Protein AF-A0A9P9E1D6-F1 (afdb_monomer)

Solvent-accessible surface area (backbone atoms only — not comparable to full-atom values): 4382 Å² total; per-residue (Å²): 109,18,37,40,24,27,36,37,23,72,72,73,48,73,43,81,64,60,72,47,66,27,81,95,38,57,97,55,99,58,78,54,84,72,64,46,80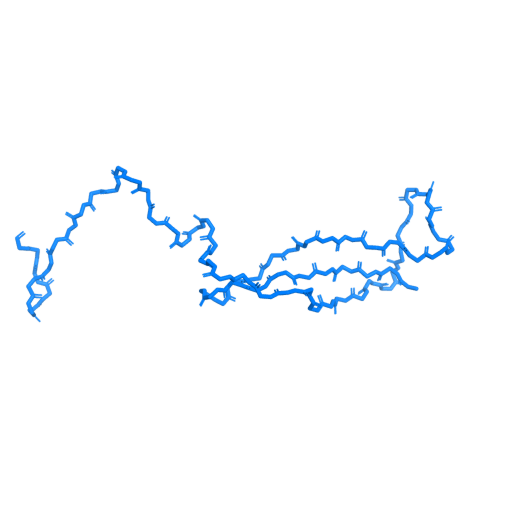,42,86,67,50,78,42,97,45,62,47,81,89,74,50,80,59,94,85,54,85,85,80,50,61,48,99,88,68,47,83,102

Sequence (68 aa):
MCTSYYIQYTCNCRKEMEFEQCAERQGTNVKCQPILKRFGKDSTNYCSKHLAKPTAPVKYYDQDGNEA

Organism: NCBI:txid256645

Secondary structure (DSSP, 8-state):
--EEEEEE-TTS-EEEEEEEPPGGGTTSS---SS-EEEEEEE-SS--GGGSPPTTPPPPPB-TTS-B-

pLDDT: mean 93.02, std 6.29, range [67.94, 98.25]

Nearest PDB structures (foldseek):
  6xog-assembly1_C  TM=4.909E-01  e=3.072E+00  Homo sapiens
  2gow-assembly1_A  TM=3.572E-01  e=5.233E+00  Homo sapiens

Foldseek 3Di:
DKEWEWEAEPVRDIDTDDIGADPVCPPHPDHDPPYHYYYDYYDPHDDPVPDDDPPPDDFDADPVRHTD

Mean predicted aligned error: 6.66 Å

Radius of gyration: 19.91 Å; Cα contacts (8 Å, |Δi|>4): 102; chains: 1; bounding box: 52×21×47 Å

Structure (mmCIF, N/CA/C/O backbone):
data_AF-A0A9P9E1D6-F1
#
_entry.id   AF-A0A9P9E1D6-F1
#
loop_
_atom_site.group_PDB
_atom_site.id
_atom_site.type_symbol
_atom_site.label_atom_id
_atom_site.label_alt_id
_atom_site.label_comp_id
_atom_site.label_asym_id
_atom_site.label_entity_id
_atom_site.label_seq_id
_atom_site.pdbx_PDB_ins_code
_atom_site.Cartn_x
_at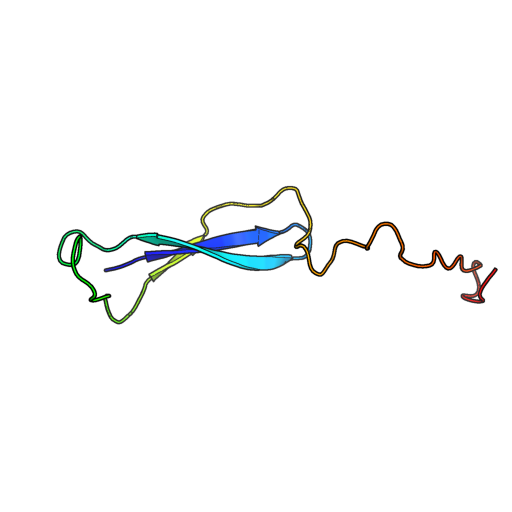om_site.Cartn_y
_atom_site.Cartn_z
_atom_site.occupancy
_atom_site.B_iso_or_equiv
_atom_site.auth_seq_id
_atom_site.auth_comp_id
_atom_site.auth_asym_id
_atom_site.auth_atom_id
_atom_site.pdbx_PDB_model_num
ATOM 1 N N . MET A 1 1 ? -10.367 0.346 17.369 1.00 90.81 1 MET A N 1
ATOM 2 C CA . MET A 1 1 ? -9.360 1.209 16.709 1.00 90.81 1 MET A CA 1
ATOM 3 C C . MET A 1 1 ? -9.470 1.050 15.202 1.00 90.81 1 MET A C 1
ATOM 5 O O . MET A 1 1 ? -9.573 -0.085 14.756 1.00 90.81 1 MET A O 1
ATOM 9 N N . CYS A 1 2 ? -9.494 2.147 14.441 1.00 97.62 2 CYS A N 1
ATOM 10 C CA . CYS A 1 2 ? -9.492 2.093 12.975 1.00 97.62 2 CYS A CA 1
ATOM 11 C C . CYS A 1 2 ? -8.204 1.460 12.427 1.00 97.62 2 CYS A C 1
ATOM 13 O O . CYS A 1 2 ? -7.133 1.624 13.024 1.00 97.62 2 CYS A O 1
ATOM 15 N N . THR A 1 3 ? -8.306 0.826 11.261 1.00 97.94 3 THR A N 1
ATOM 16 C CA . THR A 1 3 ? -7.194 0.158 10.575 1.00 97.94 3 THR A CA 1
ATOM 17 C C . THR A 1 3 ? -7.018 0.726 9.168 1.00 97.94 3 THR A C 1
ATOM 19 O O . THR A 1 3 ? -7.975 0.816 8.412 1.00 97.94 3 THR A O 1
ATOM 22 N N . SER A 1 4 ? -5.789 1.095 8.813 1.00 97.69 4 SER A N 1
ATOM 23 C CA . SER A 1 4 ? -5.363 1.415 7.448 1.00 97.69 4 SER A CA 1
ATOM 24 C C . SER A 1 4 ? -4.549 0.239 6.913 1.00 97.69 4 SER A C 1
ATOM 26 O O . SER A 1 4 ? -3.526 -0.139 7.502 1.00 97.69 4 SER A O 1
ATOM 28 N N . TYR A 1 5 ? -5.015 -0.365 5.823 1.00 98.25 5 TYR A N 1
ATOM 29 C CA . TYR A 1 5 ? -4.295 -1.437 5.149 1.00 98.25 5 TYR A CA 1
ATOM 30 C C . TYR A 1 5 ? -3.362 -0.873 4.084 1.00 98.25 5 TYR A C 1
ATOM 32 O O . TYR A 1 5 ? -3.647 0.145 3.451 1.00 98.25 5 TYR A O 1
ATOM 40 N N . TYR A 1 6 ? -2.252 -1.561 3.837 1.00 97.81 6 TYR A N 1
ATOM 41 C CA . TYR A 1 6 ? -1.382 -1.266 2.705 1.00 97.81 6 TYR A CA 1
ATOM 42 C C . TYR A 1 6 ? -1.216 -2.471 1.785 1.00 97.81 6 TYR A C 1
ATOM 44 O O . TYR A 1 6 ? -1.224 -3.624 2.215 1.00 97.81 6 TYR A O 1
ATOM 52 N N . ILE A 1 7 ? -1.029 -2.178 0.502 1.00 97.62 7 ILE A N 1
ATOM 53 C CA . ILE A 1 7 ? -0.547 -3.128 -0.498 1.00 97.62 7 ILE A CA 1
ATOM 54 C C . ILE A 1 7 ? 0.959 -2.949 -0.678 1.00 97.62 7 ILE A C 1
ATOM 56 O O . ILE A 1 7 ? 1.443 -1.811 -0.685 1.00 97.62 7 ILE A O 1
ATOM 60 N N . GLN A 1 8 ? 1.693 -4.047 -0.842 1.00 97.94 8 GLN A N 1
ATOM 61 C CA . GLN A 1 8 ? 3.107 -4.029 -1.217 1.00 97.94 8 GLN A CA 1
ATOM 62 C C . GLN A 1 8 ? 3.278 -4.530 -2.658 1.00 97.94 8 GLN A C 1
ATOM 64 O O . GLN A 1 8 ? 2.656 -5.502 -3.061 1.00 97.94 8 GLN A O 1
ATOM 69 N N . TYR A 1 9 ? 4.068 -3.823 -3.465 1.00 98.19 9 TYR A N 1
ATOM 70 C CA . TYR A 1 9 ? 4.350 -4.170 -4.863 1.00 98.19 9 TYR A CA 1
ATOM 71 C C . TYR A 1 9 ? 5.681 -4.913 -4.987 1.00 98.19 9 TYR A C 1
ATOM 73 O O . TYR A 1 9 ? 6.545 -4.772 -4.122 1.00 98.19 9 TYR A O 1
ATOM 81 N N . THR A 1 10 ? 5.898 -5.610 -6.105 1.00 97.44 10 THR A N 1
ATOM 82 C CA . THR A 1 10 ? 7.160 -6.327 -6.383 1.00 97.44 10 THR A CA 1
ATOM 83 C C . THR A 1 10 ? 8.383 -5.401 -6.462 1.00 97.44 10 THR A C 1
ATOM 85 O O . THR A 1 10 ? 9.499 -5.828 -6.193 1.00 97.44 10 THR A O 1
ATOM 88 N N . CYS A 1 11 ? 8.193 -4.103 -6.738 1.00 96.88 11 CYS A N 1
ATOM 89 C CA . CYS A 1 11 ? 9.232 -3.063 -6.620 1.00 96.88 11 CYS A CA 1
ATOM 90 C C . CYS A 1 11 ? 9.425 -2.545 -5.179 1.00 96.88 11 CYS A C 1
ATOM 92 O O . CYS A 1 11 ? 9.926 -1.438 -4.994 1.00 96.88 11 CYS A O 1
ATOM 94 N N . ASN A 1 12 ? 8.936 -3.254 -4.158 1.00 95.50 12 ASN A N 1
ATOM 95 C CA . ASN A 1 12 ? 8.964 -2.877 -2.736 1.00 95.50 12 ASN A CA 1
ATOM 96 C C . ASN A 1 12 ? 8.234 -1.576 -2.359 1.00 95.50 12 ASN A C 1
ATOM 98 O O . ASN A 1 12 ? 8.261 -1.146 -1.205 1.00 95.50 12 ASN A O 1
ATOM 102 N N . CYS A 1 13 ? 7.523 -0.951 -3.298 1.00 97.31 13 CYS A N 1
ATOM 103 C CA . CYS A 1 13 ? 6.666 0.187 -2.989 1.00 97.31 13 CYS A CA 1
ATOM 104 C 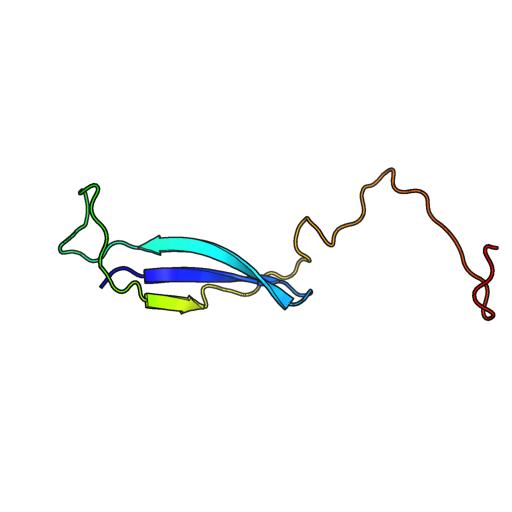C . CYS A 1 13 ? 5.482 -0.249 -2.127 1.00 97.31 13 CYS A C 1
ATOM 106 O O . CYS A 1 13 ? 4.911 -1.315 -2.347 1.00 97.31 13 CYS A O 1
ATOM 108 N N . ARG A 1 14 ? 5.064 0.619 -1.202 1.00 96.62 14 ARG A N 1
ATOM 109 C CA . ARG A 1 14 ? 3.844 0.447 -0.407 1.00 96.62 14 ARG A CA 1
ATOM 110 C C . ARG A 1 14 ? 2.855 1.557 -0.726 1.00 96.62 14 ARG A C 1
ATOM 112 O O . ARG A 1 14 ? 3.253 2.708 -0.898 1.00 96.62 14 ARG A O 1
ATOM 119 N N . LYS A 1 15 ? 1.573 1.216 -0.806 1.00 96.12 15 LYS A N 1
ATOM 120 C CA . LYS A 1 15 ? 0.490 2.185 -1.010 1.00 96.12 15 LYS A CA 1
ATOM 121 C C . LYS A 1 15 ? -0.654 1.881 -0.054 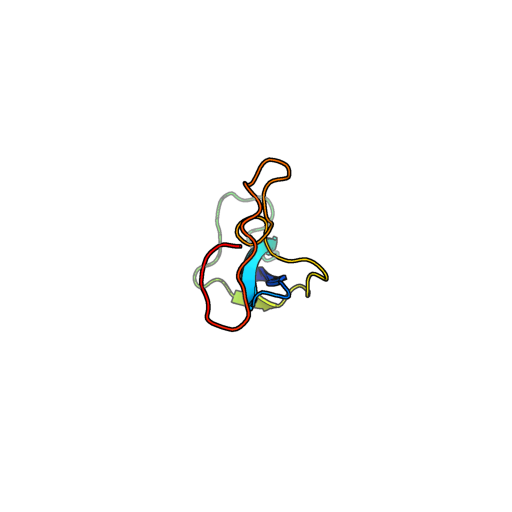1.00 96.12 15 LYS A C 1
ATOM 123 O O . LYS A 1 15 ? -0.949 0.713 0.183 1.00 96.12 15 LYS A O 1
ATOM 128 N N . GLU A 1 16 ? -1.279 2.927 0.475 1.00 96.31 16 GLU A N 1
ATOM 129 C CA . GLU A 1 16 ? -2.517 2.795 1.243 1.00 96.31 16 GLU A CA 1
ATOM 130 C C . GLU A 1 16 ? -3.620 2.183 0.368 1.00 96.31 16 GLU A C 1
ATOM 132 O O . GLU A 1 16 ? -3.713 2.471 -0.831 1.00 96.31 16 GLU A O 1
ATOM 137 N N . MET A 1 17 ? -4.389 1.280 0.968 1.00 94.62 17 MET A N 1
ATOM 138 C CA . MET A 1 17 ? -5.481 0.553 0.337 1.00 94.62 17 MET A CA 1
ATOM 139 C C . MET A 1 17 ? -6.794 0.923 1.035 1.00 94.62 17 MET A C 1
ATOM 141 O O . MET A 1 17 ? -7.218 2.071 0.958 1.00 94.62 17 MET A O 1
ATOM 145 N N . GLU A 1 18 ? -7.439 -0.037 1.693 1.00 95.94 18 GLU A N 1
ATOM 146 C CA . GLU A 1 18 ? -8.696 0.168 2.391 1.00 95.94 18 GLU A CA 1
ATOM 147 C C . GLU A 1 18 ? -8.461 0.722 3.796 1.00 95.94 18 GLU A C 1
ATOM 149 O O . GLU A 1 18 ? -7.468 0.409 4.463 1.00 95.94 18 GLU A O 1
ATOM 154 N N . PHE A 1 19 ? -9.398 1.554 4.236 1.00 96.56 19 PHE A N 1
ATOM 155 C CA . PHE A 1 19 ? -9.456 2.063 5.592 1.00 96.56 19 PHE A CA 1
ATOM 156 C C . PHE A 1 19 ? -10.734 1.562 6.258 1.00 96.56 19 PHE A C 1
ATOM 158 O O . PHE A 1 19 ? -11.836 1.933 5.860 1.00 96.56 19 PHE A O 1
ATOM 165 N N . GLU A 1 20 ? -10.583 0.758 7.304 1.00 96.62 20 GLU A N 1
ATOM 166 C CA . GLU A 1 20 ? -11.696 0.219 8.078 1.00 96.62 20 GLU A CA 1
ATOM 167 C C . GLU A 1 20 ? -11.882 1.035 9.361 1.00 96.62 20 GLU A C 1
ATOM 169 O O . GLU A 1 20 ? -11.007 1.093 10.237 1.00 96.62 20 GLU A O 1
ATOM 174 N N . GLN A 1 21 ? -13.048 1.672 9.495 1.00 97.56 21 GLN A N 1
ATOM 175 C CA . GLN A 1 21 ? -13.465 2.267 10.761 1.00 97.56 21 GLN A CA 1
ATOM 176 C C . GLN A 1 21 ? -13.815 1.164 11.761 1.00 97.56 21 GLN A C 1
ATOM 178 O O . GLN A 1 21 ? -14.448 0.172 11.415 1.00 97.56 21 GLN A O 1
ATOM 183 N N . CYS A 1 22 ? -13.436 1.344 13.028 1.00 95.94 22 CYS A N 1
ATOM 184 C CA . CYS A 1 22 ? -13.953 0.458 14.065 1.00 95.94 22 CYS A CA 1
ATOM 185 C C . CYS A 1 22 ? -15.451 0.696 14.279 1.00 95.94 22 CYS A C 1
ATOM 187 O O . CYS A 1 22 ? -15.930 1.809 14.059 1.00 95.94 22 CYS A O 1
ATOM 189 N N . ALA A 1 23 ? -16.145 -0.317 14.803 1.00 96.81 23 ALA A N 1
ATOM 190 C CA . ALA A 1 23 ? -17.589 -0.290 15.042 1.00 96.81 23 ALA A CA 1
ATOM 191 C C . ALA A 1 23 ? -18.075 0.997 15.740 1.00 96.81 23 ALA A C 1
ATOM 193 O O . ALA A 1 23 ? -19.039 1.608 15.303 1.00 96.81 23 ALA A O 1
ATOM 194 N N . GLU A 1 24 ? -17.346 1.482 16.751 1.00 96.12 24 GLU A N 1
ATOM 195 C CA . GLU A 1 24 ? -17.691 2.703 17.504 1.00 96.12 24 GLU A CA 1
ATOM 196 C C . GLU A 1 24 ? -17.722 3.997 16.670 1.00 96.12 24 GLU A C 1
ATOM 198 O O . GLU A 1 24 ? -18.305 4.993 17.090 1.00 96.12 24 GLU A O 1
ATOM 203 N N . ARG A 1 25 ? -17.034 4.028 15.523 1.00 96.06 25 ARG A N 1
ATOM 204 C CA . ARG A 1 25 ? -16.914 5.209 14.649 1.00 96.06 25 ARG A CA 1
ATOM 205 C C . ARG A 1 25 ? -17.596 5.010 13.298 1.00 96.06 25 ARG A C 1
ATOM 207 O O . ARG A 1 25 ? -17.614 5.943 12.496 1.00 96.06 25 ARG A O 1
ATOM 214 N N . GLN A 1 26 ? -18.125 3.818 13.038 1.00 95.00 26 GLN A N 1
ATOM 215 C CA . GLN A 1 26 ? -18.731 3.462 11.764 1.00 95.00 26 GLN A CA 1
ATOM 216 C C . GLN A 1 26 ? -19.917 4.384 11.454 1.00 95.00 26 GLN A C 1
ATOM 218 O O . GLN A 1 26 ? -20.744 4.663 12.317 1.00 95.00 26 GLN A O 1
ATOM 223 N N . GLY A 1 27 ? -19.971 4.894 10.222 1.00 92.69 27 GLY A N 1
ATOM 224 C CA . GLY A 1 27 ? -21.018 5.829 9.794 1.00 92.69 27 GLY A CA 1
ATOM 225 C C . GLY A 1 27 ? -20.823 7.271 10.277 1.00 92.69 27 GLY A C 1
ATOM 226 O O . GLY A 1 27 ? -21.681 8.113 10.031 1.00 92.69 27 GLY A O 1
ATOM 227 N N . THR A 1 28 ? -19.697 7.582 10.926 1.00 96.31 28 THR A N 1
ATOM 228 C CA . THR A 1 28 ? -19.326 8.953 11.311 1.00 96.31 28 THR A CA 1
ATOM 229 C C . THR A 1 28 ? -18.177 9.475 10.448 1.00 96.31 28 THR A C 1
ATOM 231 O O . THR A 1 28 ? -17.427 8.703 9.851 1.00 96.31 28 THR A O 1
ATOM 234 N N . ASN A 1 29 ? -17.972 10.793 10.432 1.00 96.06 29 ASN A N 1
ATOM 235 C CA . ASN A 1 29 ? -16.818 11.428 9.784 1.00 96.06 29 ASN A CA 1
ATOM 236 C C . ASN A 1 29 ? -15.557 11.466 10.677 1.00 96.06 29 ASN A C 1
ATOM 238 O O . ASN A 1 29 ? -14.596 12.169 10.363 1.00 96.06 29 ASN A O 1
ATOM 242 N N . VAL A 1 30 ? -15.551 10.731 11.794 1.00 96.12 30 VAL A N 1
ATOM 243 C CA . VAL A 1 30 ? -14.461 10.713 12.777 1.00 96.12 30 VAL A CA 1
ATOM 244 C C . VAL A 1 30 ? -13.648 9.424 12.641 1.00 96.12 30 VAL A C 1
ATOM 246 O O . VAL A 1 30 ? -14.182 8.343 12.400 1.00 96.12 30 VAL A O 1
ATOM 249 N N . LYS A 1 31 ? -12.331 9.518 12.839 1.00 95.88 31 LYS A N 1
ATOM 250 C CA . LYS A 1 31 ? -11.415 8.368 12.886 1.00 95.88 31 LY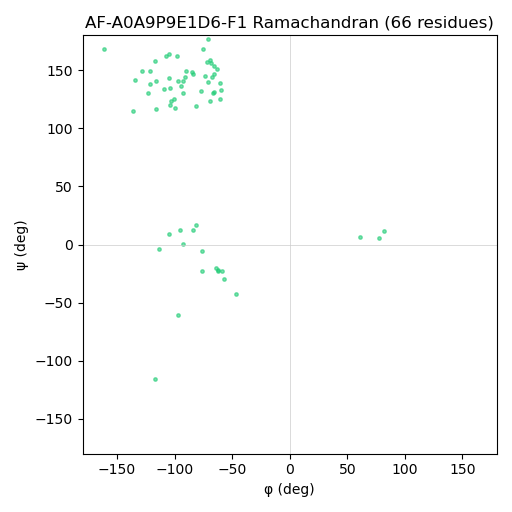S A CA 1
ATOM 251 C C . LYS A 1 31 ? -10.756 8.232 14.256 1.00 95.88 31 LYS A C 1
ATOM 253 O O . LYS A 1 31 ? -10.646 9.207 14.994 1.00 95.88 31 LYS A O 1
ATOM 258 N N . CYS A 1 32 ? -10.289 7.029 14.585 1.00 96.75 32 CYS A N 1
ATOM 259 C CA . CYS A 1 32 ? -9.454 6.820 15.766 1.00 96.75 32 CYS A CA 1
ATOM 260 C C . CYS A 1 32 ? -8.104 7.527 15.636 1.00 96.75 32 CYS A C 1
ATOM 262 O O . CYS A 1 32 ? -7.561 7.673 14.539 1.00 96.75 32 CYS A O 1
ATOM 264 N N . GLN A 1 33 ? -7.533 7.864 16.788 1.00 94.81 33 GLN A N 1
ATOM 265 C CA . GLN A 1 33 ? -6.142 8.254 16.922 1.00 94.81 33 GLN A CA 1
ATOM 266 C C . GLN A 1 33 ? -5.575 7.540 18.161 1.00 94.81 33 GLN A C 1
ATOM 268 O O . GLN A 1 33 ? -6.071 7.792 19.258 1.00 94.81 33 GLN A O 1
ATOM 273 N N . PRO A 1 34 ? -4.605 6.616 18.010 1.00 94.50 34 PRO A N 1
ATOM 274 C CA . PRO A 1 34 ? -3.883 6.268 16.780 1.00 94.50 34 PRO A CA 1
ATOM 275 C C . PRO A 1 34 ? -4.691 5.410 15.782 1.00 94.50 34 PRO A C 1
ATOM 277 O O . PRO A 1 34 ? -5.763 4.891 16.090 1.00 94.50 34 PRO A O 1
ATOM 280 N N . ILE A 1 35 ? -4.155 5.278 14.562 1.00 96.94 35 ILE A N 1
ATOM 281 C CA . ILE A 1 35 ? -4.644 4.369 13.511 1.00 96.94 35 ILE A CA 1
ATOM 282 C C . ILE A 1 35 ? -3.694 3.175 13.435 1.00 96.94 35 ILE A C 1
ATOM 284 O O . ILE A 1 35 ? -2.475 3.358 13.389 1.00 96.94 35 ILE A O 1
ATOM 288 N N . LEU A 1 36 ? -4.242 1.962 13.370 1.00 96.88 36 LEU A N 1
ATOM 289 C CA . LEU A 1 36 ? -3.448 0.758 13.163 1.00 96.88 36 LEU A CA 1
ATOM 290 C C . LEU A 1 36 ? -3.045 0.635 11.694 1.0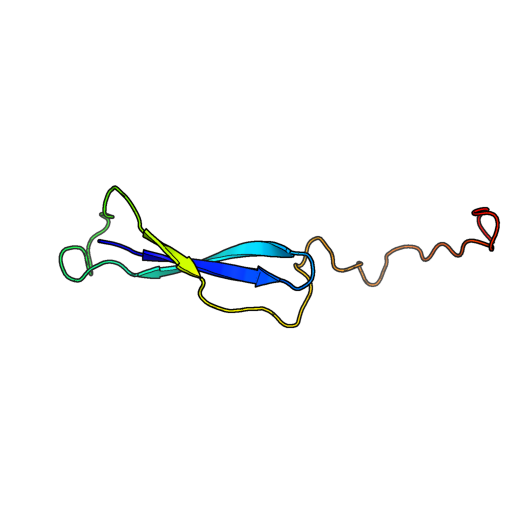0 96.88 36 LEU A C 1
ATOM 292 O O . LEU A 1 36 ? -3.899 0.733 10.821 1.00 96.88 36 LEU A O 1
ATOM 296 N N . LYS A 1 37 ? -1.769 0.373 11.406 1.00 96.75 37 LYS A N 1
ATOM 297 C CA . LYS A 1 37 ? -1.317 0.062 10.043 1.00 96.75 37 LYS A CA 1
ATOM 298 C C . LYS A 1 37 ? -1.144 -1.443 9.897 1.00 96.75 37 LYS A C 1
ATOM 300 O O . LYS A 1 37 ? -0.404 -2.039 10.678 1.00 96.75 37 LYS A O 1
ATOM 305 N N . ARG A 1 38 ? -1.800 -2.055 8.911 1.00 97.31 38 ARG A N 1
ATOM 306 C CA . ARG A 1 38 ? -1.711 -3.500 8.651 1.00 97.31 38 ARG A CA 1
ATOM 307 C C . ARG A 1 38 ? -1.373 -3.800 7.202 1.00 97.31 38 ARG A C 1
ATOM 309 O O . ARG A 1 38 ? -1.731 -3.057 6.296 1.00 97.31 38 ARG A O 1
ATOM 316 N N . PHE A 1 39 ? -0.673 -4.907 7.000 1.00 97.00 39 PHE A N 1
ATOM 317 C CA . PHE A 1 39 ? -0.511 -5.473 5.671 1.00 97.00 39 PHE A CA 1
ATOM 318 C C . PHE A 1 39 ? -1.871 -5.976 5.177 1.00 97.00 39 PHE A C 1
ATOM 320 O O . PHE A 1 39 ? -2.571 -6.661 5.920 1.00 97.00 39 PHE A O 1
ATOM 327 N N . GLY A 1 40 ? -2.246 -5.597 3.958 1.00 96.56 40 GLY A N 1
ATOM 328 C CA . GLY A 1 40 ? -3.447 -6.089 3.290 1.00 96.56 40 GLY A CA 1
ATOM 329 C C . GLY A 1 40 ? -3.124 -7.236 2.339 1.00 96.56 40 GLY A C 1
ATOM 330 O O . GLY A 1 40 ? -3.629 -8.339 2.508 1.00 96.56 40 GLY A O 1
ATOM 331 N N . LYS A 1 41 ? -2.286 -6.974 1.328 1.00 96.62 41 LYS A N 1
ATOM 332 C CA . LYS A 1 41 ? -1.876 -7.981 0.338 1.00 96.62 41 LYS A CA 1
ATOM 333 C C . LYS A 1 41 ? -0.607 -7.590 -0.412 1.00 96.62 41 LYS A C 1
ATOM 335 O O . LYS A 1 41 ? -0.221 -6.418 -0.424 1.00 96.62 41 LYS A O 1
ATOM 340 N N . ASP A 1 42 ? -0.053 -8.555 -1.132 1.00 97.25 42 ASP A N 1
ATOM 341 C CA . ASP A 1 42 ? 0.959 -8.320 -2.155 1.00 97.25 42 ASP A CA 1
ATOM 342 C C . ASP A 1 42 ? 0.312 -8.103 -3.529 1.00 97.25 42 ASP A C 1
ATOM 344 O O . ASP A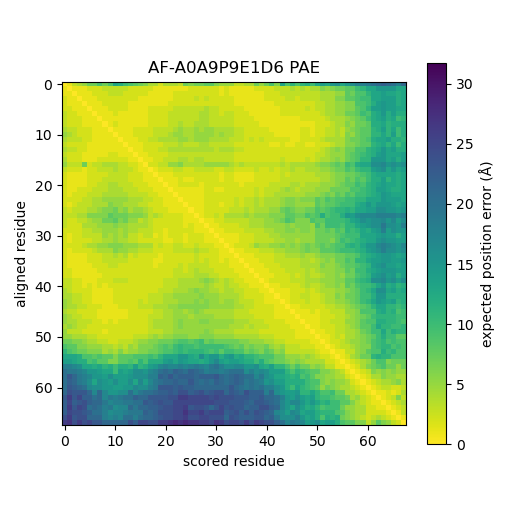 1 42 ? -0.710 -8.697 -3.880 1.00 97.25 42 ASP A O 1
ATOM 348 N N . SER A 1 43 ? 0.914 -7.222 -4.319 1.00 96.44 43 SER A N 1
ATOM 349 C CA . SER A 1 43 ? 0.643 -7.065 -5.742 1.00 96.44 43 SER A CA 1
ATOM 350 C C . SER A 1 43 ? 1.643 -7.895 -6.530 1.00 96.44 43 SER A C 1
ATOM 352 O O . SER A 1 43 ? 2.844 -7.818 -6.285 1.00 96.44 43 SER A O 1
ATOM 354 N N . THR A 1 44 ? 1.162 -8.604 -7.546 1.00 97.06 44 THR A N 1
ATOM 355 C CA . THR A 1 44 ? 2.011 -9.276 -8.541 1.00 97.06 44 THR A CA 1
ATOM 356 C C . THR A 1 44 ? 2.617 -8.306 -9.563 1.00 97.06 44 THR A C 1
ATOM 358 O O . THR A 1 44 ? 3.429 -8.710 -10.387 1.00 97.06 44 THR A O 1
ATOM 361 N N . ASN A 1 45 ? 2.239 -7.025 -9.516 1.00 96.75 45 ASN A N 1
ATOM 362 C CA . ASN A 1 45 ? 2.713 -5.983 -10.424 1.00 96.75 45 ASN A CA 1
ATOM 363 C C . ASN A 1 45 ? 3.722 -5.046 -9.747 1.00 96.75 45 ASN A C 1
ATOM 365 O O . ASN A 1 45 ? 3.760 -4.916 -8.519 1.00 96.75 45 ASN A O 1
ATOM 369 N N . TYR A 1 46 ? 4.454 -4.291 -10.567 1.00 96.44 46 TYR A N 1
ATOM 370 C CA . TYR A 1 46 ? 5.105 -3.055 -10.137 1.00 96.44 46 TYR A CA 1
ATOM 371 C C . TYR A 1 46 ? 4.077 -1.956 -9.847 1.00 96.44 46 TYR A C 1
ATOM 373 O O . TYR A 1 46 ? 2.936 -1.996 -10.312 1.00 96.44 46 TYR A O 1
ATOM 381 N N . CYS A 1 47 ? 4.466 -0.952 -9.060 1.00 95.94 47 CYS A N 1
ATOM 382 C CA . CYS A 1 47 ? 3.629 0.232 -8.900 1.00 95.94 47 CYS A CA 1
ATOM 383 C C . CYS A 1 47 ? 3.653 1.066 -10.191 1.00 95.94 47 CYS A C 1
ATOM 385 O O . CYS A 1 47 ? 4.612 1.012 -10.958 1.00 95.94 47 CYS A O 1
ATOM 387 N N . SER A 1 48 ? 2.633 1.896 -10.415 1.00 94.00 48 SER A N 1
ATOM 388 C CA . SER A 1 48 ? 2.514 2.686 -11.653 1.00 94.00 48 SER A CA 1
ATOM 389 C C . SER A 1 48 ? 3.689 3.633 -11.922 1.00 94.00 48 SER A C 1
ATOM 391 O O . SER A 1 48 ? 3.923 3.992 -13.069 1.00 94.00 48 SER A O 1
ATOM 393 N N . LYS A 1 49 ? 4.445 4.027 -10.889 1.00 93.56 49 LYS A N 1
ATOM 394 C CA . LYS A 1 49 ? 5.652 4.858 -11.031 1.00 93.56 49 LYS A CA 1
ATOM 395 C C . LYS A 1 49 ? 6.864 4.084 -11.557 1.00 93.56 49 LYS A C 1
ATOM 397 O O . LYS A 1 49 ? 7.773 4.702 -12.093 1.00 93.56 49 LYS A O 1
ATOM 402 N N . HIS A 1 50 ? 6.873 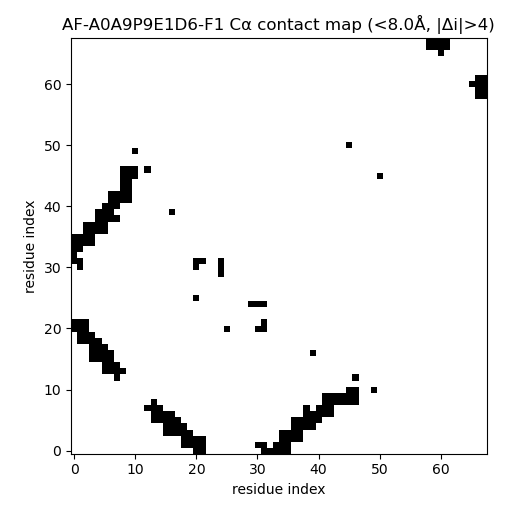2.765 -11.386 1.00 94.38 50 HIS A N 1
ATOM 403 C CA . HIS A 1 50 ? 7.939 1.872 -11.845 1.00 94.38 50 HIS A CA 1
ATOM 404 C C . HIS A 1 50 ? 7.540 1.076 -13.092 1.00 94.38 50 HIS A C 1
ATOM 406 O O . HIS A 1 50 ? 8.259 0.171 -13.501 1.00 94.38 50 HIS A O 1
ATOM 412 N N . LEU A 1 51 ? 6.405 1.411 -13.707 1.00 92.31 51 LEU A N 1
ATOM 413 C CA . LEU A 1 51 ? 6.049 0.920 -15.029 1.00 92.31 51 LEU A CA 1
ATOM 414 C C . LEU A 1 51 ? 6.520 1.928 -16.076 1.00 92.31 51 LEU A C 1
ATOM 416 O O . LEU A 1 51 ? 6.254 3.127 -15.967 1.00 92.31 51 LEU A O 1
ATOM 420 N N . ALA A 1 52 ? 7.215 1.436 -17.099 1.00 90.56 52 ALA A N 1
ATOM 421 C CA . ALA A 1 52 ? 7.579 2.248 -18.248 1.00 90.56 52 ALA A CA 1
ATOM 422 C C . ALA A 1 52 ? 6.321 2.672 -19.020 1.00 90.56 52 ALA A C 1
ATOM 424 O O . ALA A 1 52 ? 5.335 1.935 -19.106 1.00 90.56 52 ALA A O 1
ATOM 425 N N . LYS A 1 53 ? 6.355 3.872 -19.605 1.00 91.12 53 LYS A N 1
ATOM 426 C CA . LYS A 1 53 ? 5.312 4.303 -20.541 1.00 91.12 53 LYS A CA 1
ATOM 427 C C . LYS A 1 53 ? 5.495 3.561 -21.870 1.00 91.12 53 LYS A C 1
ATOM 429 O O . LYS A 1 53 ? 6.639 3.398 -22.286 1.00 91.12 53 LYS A O 1
ATOM 434 N N . PRO A 1 54 ? 4.414 3.210 -22.589 1.00 89.06 54 PRO A N 1
ATOM 435 C CA . PRO A 1 54 ? 4.529 2.583 -23.909 1.00 89.06 54 PRO A CA 1
ATOM 436 C C . PRO A 1 54 ? 5.330 3.413 -24.922 1.00 89.06 54 PRO A C 1
ATOM 438 O O . PRO A 1 54 ? 5.977 2.863 -25.799 1.00 89.06 54 PRO A O 1
ATOM 441 N N . THR A 1 55 ? 5.303 4.742 -24.791 1.00 89.31 55 THR A N 1
ATOM 442 C CA . THR A 1 55 ? 6.030 5.680 -25.660 1.00 89.31 55 THR A CA 1
ATOM 443 C C . THR A 1 55 ? 7.386 6.096 -25.086 1.00 89.31 55 THR A C 1
ATOM 445 O O . THR A 1 55 ? 7.944 7.106 -25.515 1.00 89.31 55 THR A O 1
ATOM 448 N N . ALA A 1 56 ? 7.880 5.415 -24.047 1.00 85.00 56 ALA A N 1
ATOM 449 C CA . ALA A 1 56 ? 9.197 5.716 -23.508 1.00 85.00 56 ALA A CA 1
ATOM 450 C C . ALA A 1 56 ? 10.258 5.369 -24.567 1.00 85.00 56 ALA A C 1
ATOM 452 O O . ALA A 1 56 ? 10.201 4.273 -25.128 1.00 85.00 56 ALA A O 1
ATOM 453 N N . PRO A 1 57 ? 11.209 6.274 -24.859 1.00 81.75 57 PRO A N 1
ATOM 454 C CA . PRO A 1 57 ? 12.298 5.960 -25.769 1.00 81.75 57 PRO A CA 1
ATOM 455 C C . PRO A 1 57 ? 13.095 4.782 -25.206 1.00 81.75 57 PRO A C 1
ATOM 457 O O . PRO A 1 57 ? 13.532 4.812 -24.053 1.00 81.75 57 PRO A O 1
ATOM 460 N N . VAL A 1 58 ? 13.251 3.737 -26.015 1.00 81.06 58 VAL A N 1
ATOM 461 C CA . VAL A 1 58 ? 14.094 2.592 -25.676 1.00 81.06 58 VAL A CA 1
ATOM 462 C C . VAL A 1 58 ? 15.527 2.983 -25.994 1.00 81.06 58 VAL A C 1
ATOM 464 O O . VAL A 1 58 ? 15.840 3.296 -27.139 1.00 81.06 58 VAL A O 1
ATOM 467 N N . LYS A 1 59 ? 16.376 2.990 -24.971 1.00 80.44 59 LYS A N 1
ATOM 468 C CA . LYS A 1 59 ? 17.821 3.123 -25.131 1.00 80.44 59 LYS A CA 1
ATOM 469 C C . LYS A 1 59 ? 18.431 1.745 -24.954 1.00 80.44 59 LYS A C 1
ATOM 471 O O . LYS A 1 59 ? 18.190 1.099 -23.932 1.00 80.44 59 LYS A O 1
ATOM 476 N N . TYR A 1 60 ? 19.170 1.296 -25.956 1.00 81.19 60 TYR A N 1
ATOM 477 C CA . TYR A 1 60 ? 19.989 0.099 -25.851 1.00 81.19 60 TYR A CA 1
ATOM 478 C C . TYR A 1 60 ? 21.384 0.524 -25.417 1.00 81.19 60 TYR A C 1
ATOM 480 O O . TYR A 1 60 ? 21.875 1.567 -25.841 1.00 81.19 60 TYR A O 1
ATOM 488 N N . TYR A 1 61 ? 21.991 -0.269 -24.545 1.00 83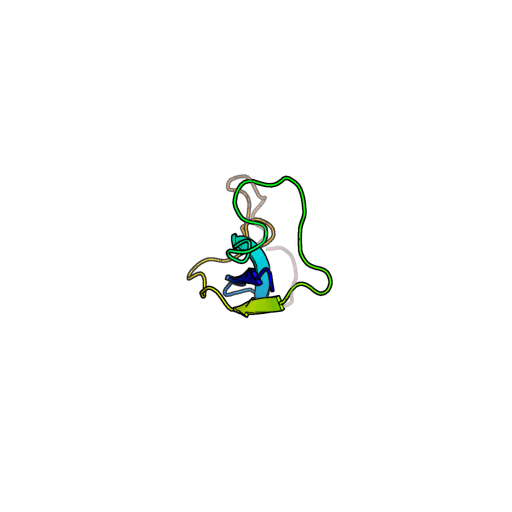.19 61 TYR A N 1
ATOM 489 C CA . TYR A 1 61 ? 23.354 -0.048 -24.093 1.00 83.19 61 TYR A CA 1
ATOM 490 C C . TYR A 1 61 ? 24.181 -1.282 -24.438 1.00 83.19 61 TYR A C 1
ATOM 492 O O . TYR A 1 61 ? 23.691 -2.408 -24.292 1.00 83.19 61 TYR A O 1
ATOM 500 N N . ASP A 1 62 ? 25.401 -1.071 -24.921 1.00 86.56 62 ASP A N 1
ATOM 501 C CA . ASP A 1 62 ? 26.378 -2.138 -25.103 1.00 86.56 62 ASP A CA 1
ATOM 502 C C . ASP A 1 62 ? 26.903 -2.652 -23.744 1.00 86.56 62 ASP A C 1
ATOM 504 O O . ASP A 1 62 ? 26.523 -2.170 -22.671 1.00 86.56 62 ASP A O 1
ATOM 508 N N . GLN A 1 63 ? 27.761 -3.675 -23.775 1.00 82.62 63 GLN A N 1
ATOM 509 C CA . GLN A 1 63 ? 28.348 -4.255 -22.559 1.00 82.62 63 GLN A CA 1
ATOM 510 C C . GLN A 1 63 ? 29.239 -3.270 -21.786 1.00 82.62 63 GLN A C 1
ATOM 512 O O . GLN A 1 63 ? 29.440 -3.458 -20.586 1.00 82.62 63 GLN A O 1
ATOM 517 N N . ASP A 1 64 ? 29.721 -2.220 -22.452 1.00 86.69 64 ASP A N 1
ATOM 518 C CA . ASP A 1 64 ? 30.576 -1.176 -21.893 1.00 86.69 64 ASP A CA 1
ATOM 519 C C . ASP A 1 64 ? 29.759 0.031 -21.381 1.00 86.69 64 ASP A C 1
ATOM 521 O O . ASP A 1 64 ? 30.318 0.983 -20.833 1.00 86.69 64 ASP A O 1
ATOM 525 N N . GLY A 1 65 ? 28.425 -0.018 -21.502 1.00 77.81 65 GLY A N 1
ATOM 526 C CA . GLY A 1 65 ? 27.502 1.016 -21.041 1.00 77.81 65 GLY A CA 1
ATOM 527 C C . GLY A 1 65 ? 27.343 2.206 -21.992 1.00 77.81 65 GLY A C 1
ATOM 528 O O . GLY A 1 65 ? 26.750 3.211 -21.592 1.00 77.81 65 GLY A O 1
ATOM 529 N N . ASN A 1 66 ? 27.833 2.116 -23.231 1.00 83.56 66 ASN A N 1
ATOM 530 C CA . ASN A 1 66 ? 27.605 3.131 -24.261 1.00 83.56 66 ASN A CA 1
ATOM 531 C C . ASN A 1 66 ? 26.267 2.889 -24.969 1.00 83.56 66 ASN A C 1
ATOM 533 O O . ASN A 1 66 ? 25.816 1.754 -25.095 1.00 83.56 66 ASN A O 1
ATOM 537 N N . GLU A 1 67 ? 25.614 3.961 -25.422 1.00 80.81 67 GLU A N 1
ATOM 538 C CA . GLU A 1 67 ? 24.355 3.868 -26.177 1.00 80.81 67 GLU A CA 1
ATOM 539 C C . GLU A 1 67 ? 24.626 3.257 -27.566 1.00 80.81 67 GLU A C 1
ATOM 541 O O . GLU A 1 67 ? 25.482 3.764 -28.295 1.00 80.81 67 GLU A O 1
ATOM 546 N N . ALA A 1 68 ? 23.936 2.153 -27.881 1.00 67.94 68 ALA A N 1
ATOM 547 C CA . ALA A 1 68 ? 24.128 1.321 -29.078 1.00 67.94 68 ALA A CA 1
ATOM 548 C C . ALA A 1 68 ? 23.209 1.705 -30.249 1.00 67.94 68 ALA A C 1
ATOM 550 O O . ALA A 1 68 ? 22.057 2.130 -29.989 1.00 67.94 68 ALA A O 1
#